Protein AF-A0A660VCR7-F1 (afdb_monomer_lite)

Secondary structure (DSSP, 8-state):
-HHHHHHHHHHHHHHHHHHHHHHHTT--HHHHTTHHHHHHHHHHHHHHHHHHHHHHHHHH-

Foldseek 3Di:
DVLVVVLVVVLVVLLPVVLVVCVVVVHDSVVCNPVNSVVVSVVVSVVSVVVVVVVVVVVVD

pLDDT: mean 76.51, std 6.9, range [51.88, 88.19]

Structure (mmCIF, N/CA/C/O backbone):
data_AF-A0A660VCR7-F1
#
_entry.id   AF-A0A660VCR7-F1
#
loop_
_atom_site.group_PDB
_atom_site.id
_atom_site.type_symbol
_atom_site.label_atom_id
_atom_site.label_alt_id
_atom_site.label_comp_id
_atom_site.label_asym_id
_atom_site.label_entity_id
_atom_site.label_seq_id
_atom_site.pdbx_PDB_ins_code
_atom_site.Cartn_x
_atom_site.Cartn_y
_atom_site.Cartn_z
_atom_site.occupancy
_atom_site.B_iso_or_equiv
_atom_site.auth_seq_id
_atom_site.auth_comp_id
_atom_site.auth_asym_id
_atom_site.auth_atom_id
_atom_site.pdbx_PDB_model_num
ATOM 1 N N . GLY A 1 1 ? -10.436 -6.477 11.696 1.00 67.81 1 GLY A N 1
ATOM 2 C CA . GLY A 1 1 ? -11.391 -6.762 10.607 1.00 67.81 1 GLY A CA 1
ATOM 3 C C . GLY A 1 1 ? -11.434 -5.636 9.592 1.00 67.81 1 GLY A C 1
ATOM 4 O O . GLY A 1 1 ? -10.783 -5.742 8.564 1.00 67.81 1 GLY A O 1
ATOM 5 N N . VAL A 1 2 ? -12.133 -4.539 9.903 1.00 75.12 2 VAL A N 1
ATOM 6 C CA . VAL A 1 2 ? -12.385 -3.412 8.976 1.00 75.12 2 VAL A CA 1
ATOM 7 C C . VAL A 1 2 ? -11.104 -2.777 8.415 1.00 75.12 2 VAL A C 1
ATOM 9 O O . VAL A 1 2 ? -11.015 -2.553 7.215 1.00 75.12 2 VAL A O 1
ATOM 12 N N . ALA A 1 3 ? -10.073 -2.574 9.243 1.00 69.94 3 ALA A N 1
ATOM 13 C CA . ALA A 1 3 ? -8.794 -2.019 8.786 1.00 69.94 3 ALA A CA 1
ATOM 14 C C . ALA A 1 3 ? -8.075 -2.898 7.751 1.00 69.94 3 ALA A C 1
ATOM 16 O O . ALA A 1 3 ? -7.598 -2.391 6.744 1.00 69.94 3 ALA A O 1
ATOM 17 N N . MET A 1 4 ? -8.055 -4.217 7.967 1.00 74.25 4 MET A N 1
ATOM 18 C CA . MET A 1 4 ? -7.496 -5.179 7.009 1.00 74.25 4 MET A CA 1
ATOM 19 C C . MET A 1 4 ? -8.307 -5.203 5.709 1.00 74.25 4 MET A C 1
ATOM 21 O O . MET A 1 4 ? -7.728 -5.213 4.633 1.00 74.25 4 MET A O 1
ATOM 25 N N . PHE A 1 5 ? -9.639 -5.142 5.787 1.00 83.06 5 PHE A N 1
ATOM 26 C CA . PHE A 1 5 ? -10.496 -5.106 4.599 1.00 83.06 5 PHE A CA 1
ATOM 27 C C . PHE A 1 5 ? -10.272 -3.839 3.753 1.00 83.06 5 PHE A C 1
ATOM 29 O O . PHE A 1 5 ? -10.068 -3.935 2.541 1.00 83.06 5 PHE A O 1
ATOM 36 N N . CYS A 1 6 ? -10.233 -2.659 4.384 1.00 76.38 6 CYS A N 1
ATOM 37 C CA . CYS A 1 6 ? -9.927 -1.402 3.694 1.00 76.38 6 CYS A CA 1
ATOM 38 C C . CYS A 1 6 ? -8.492 -1.378 3.150 1.00 76.38 6 CYS A C 1
ATOM 40 O O . CYS A 1 6 ? -8.285 -0.972 2.009 1.00 76.38 6 CYS A O 1
ATOM 42 N N . GLY A 1 7 ? -7.517 -1.849 3.934 1.00 74.69 7 GLY A N 1
ATOM 43 C CA . GLY A 1 7 ? -6.112 -1.912 3.530 1.00 74.69 7 GLY A CA 1
ATOM 44 C C . GLY A 1 7 ? -5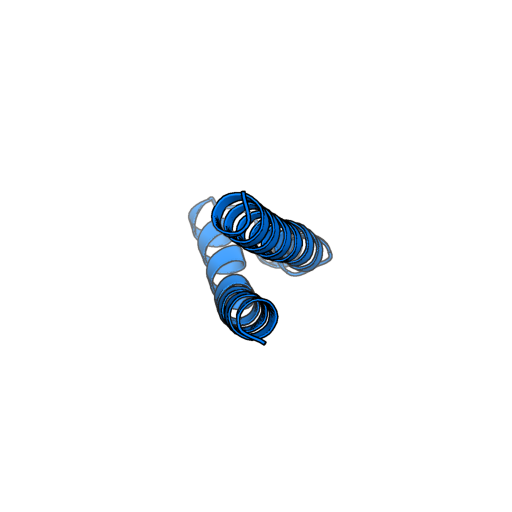.890 -2.811 2.315 1.00 74.69 7 GLY A C 1
ATOM 45 O O . GLY A 1 7 ? -5.258 -2.386 1.355 1.00 74.69 7 GLY A O 1
ATOM 46 N N . VAL A 1 8 ? -6.478 -4.011 2.298 1.00 77.62 8 VAL A N 1
ATOM 47 C CA . VAL A 1 8 ? -6.355 -4.955 1.171 1.00 77.62 8 VAL A CA 1
ATOM 48 C C . VAL A 1 8 ? -7.074 -4.438 -0.081 1.00 77.62 8 VAL A C 1
ATOM 50 O O . VAL A 1 8 ? -6.545 -4.558 -1.185 1.00 77.62 8 VAL A O 1
ATOM 53 N N . SER A 1 9 ? -8.239 -3.803 0.074 1.00 82.75 9 SER A N 1
ATOM 54 C CA . SER A 1 9 ? -8.980 -3.215 -1.054 1.00 82.75 9 SER A CA 1
ATOM 55 C C . SER A 1 9 ? -8.207 -2.061 -1.703 1.00 82.75 9 SER A C 1
ATOM 57 O O . SER A 1 9 ? -8.108 -1.979 -2.928 1.00 82.75 9 SER A O 1
ATOM 59 N N . LEU A 1 10 ? -7.609 -1.188 -0.885 1.00 76.56 10 LEU A N 1
ATOM 60 C CA . LEU A 1 10 ? -6.773 -0.087 -1.363 1.00 76.56 10 LEU A CA 1
ATOM 61 C C . LEU A 1 10 ? -5.442 -0.581 -1.931 1.00 76.56 10 LEU A C 1
ATOM 63 O O . LEU A 1 10 ? -5.001 -0.039 -2.938 1.00 76.56 10 LEU A O 1
ATOM 67 N N . ALA A 1 11 ? -4.849 -1.638 -1.376 1.00 74.94 11 ALA A N 1
ATOM 68 C CA . ALA A 1 11 ? -3.657 -2.274 -1.934 1.00 74.94 11 ALA A CA 1
ATOM 69 C C . ALA A 1 11 ? -3.909 -2.841 -3.343 1.00 74.94 11 ALA A C 1
ATOM 71 O O . ALA A 1 11 ? -3.099 -2.635 -4.249 1.00 74.94 11 ALA A O 1
ATOM 72 N N . ALA A 1 12 ? -5.058 -3.490 -3.562 1.00 77.38 12 ALA A N 1
ATOM 73 C CA . ALA A 1 12 ? -5.449 -3.999 -4.878 1.00 77.38 12 ALA A CA 1
ATOM 74 C C . ALA A 1 12 ? -5.642 -2.867 -5.907 1.00 77.38 12 ALA A C 1
ATOM 76 O O . ALA A 1 12 ? -5.187 -2.968 -7.047 1.00 77.38 12 ALA A O 1
ATOM 77 N N . LEU A 1 13 ? -6.264 -1.759 -5.494 1.00 79.38 13 LEU A N 1
ATOM 78 C CA . LEU A 1 13 ? -6.429 -0.559 -6.323 1.00 79.38 13 LEU A CA 1
ATOM 79 C C . LEU A 1 13 ? -5.085 0.124 -6.617 1.00 79.38 13 LEU A C 1
ATOM 81 O O . LEU A 1 13 ? -4.806 0.500 -7.754 1.00 79.38 13 LEU A O 1
ATOM 85 N N . SER A 1 14 ? -4.229 0.230 -5.606 1.00 76.50 14 SER A N 1
ATOM 86 C CA . SER A 1 14 ? -2.891 0.821 -5.660 1.00 76.50 14 SER A CA 1
ATOM 87 C C . SER A 1 14 ? -1.981 0.124 -6.681 1.00 76.50 14 SER A C 1
ATOM 89 O O . SER A 1 14 ? -1.274 0.793 -7.436 1.00 76.50 14 SER A O 1
ATOM 91 N N . GLY A 1 15 ? -2.100 -1.202 -6.822 1.00 70.88 15 GLY A N 1
ATOM 92 C CA . GLY A 1 15 ? -1.375 -1.988 -7.827 1.00 70.88 15 GLY A CA 1
ATOM 93 C C . GLY A 1 15 ? -1.664 -1.609 -9.287 1.00 70.88 15 GLY A C 1
ATOM 94 O O . GLY A 1 15 ? -0.857 -1.913 -10.160 1.00 70.88 15 GLY A O 1
ATOM 95 N N . THR A 1 16 ? -2.772 -0.912 -9.566 1.00 74.81 16 THR A N 1
ATOM 96 C CA . THR A 1 16 ? -3.110 -0.406 -10.913 1.00 74.81 16 THR A CA 1
ATOM 97 C C . THR A 1 16 ? -3.060 1.120 -10.992 1.00 74.81 16 THR A C 1
ATOM 99 O O . THR A 1 16 ? -2.580 1.671 -11.982 1.00 74.81 16 THR A O 1
ATOM 102 N N . LEU A 1 17 ? -3.491 1.818 -9.937 1.00 76.75 17 LEU A N 1
ATOM 103 C CA . LEU A 1 17 ? -3.524 3.278 -9.875 1.00 76.75 17 LEU A CA 1
ATOM 104 C C . LEU A 1 17 ? -2.130 3.901 -9.794 1.00 76.75 17 LEU A C 1
ATOM 106 O O . LEU A 1 17 ? -1.902 4.902 -10.467 1.00 76.75 17 LEU A O 1
ATOM 110 N N . ILE A 1 18 ? -1.195 3.325 -9.028 1.00 75.31 18 ILE A N 1
ATOM 111 C CA . ILE A 1 18 ? 0.186 3.831 -8.948 1.00 75.31 18 ILE A CA 1
ATOM 112 C C . ILE A 1 18 ? 0.885 3.758 -10.313 1.00 75.31 18 ILE A C 1
ATOM 114 O O . ILE A 1 18 ? 1.360 4.797 -10.775 1.00 75.31 18 ILE A O 1
ATOM 118 N N . PRO A 1 19 ? 0.944 2.602 -11.007 1.00 71.50 19 PRO A N 1
ATOM 119 C CA . PRO A 1 19 ? 1.599 2.542 -12.312 1.00 71.50 19 PRO A CA 1
ATOM 120 C C . PRO A 1 19 ? 0.887 3.402 -13.365 1.00 71.50 19 PRO A C 1
ATOM 122 O O . PRO A 1 19 ? 1.559 4.027 -14.186 1.00 71.50 19 PRO A O 1
ATOM 125 N N . LEU A 1 20 ? -0.447 3.519 -13.312 1.00 75.94 20 LEU A N 1
ATOM 126 C CA . LEU A 1 20 ? -1.203 4.405 -14.203 1.00 75.94 20 LEU A CA 1
ATOM 127 C C . LEU A 1 20 ? -0.918 5.894 -13.926 1.00 75.94 20 LEU A C 1
ATOM 129 O O . LEU A 1 20 ? -0.776 6.677 -14.866 1.00 75.94 20 LEU A O 1
ATOM 133 N N . ALA A 1 21 ? -0.794 6.291 -12.657 1.00 74.62 21 ALA A N 1
ATOM 134 C CA . ALA A 1 21 ? -0.413 7.646 -12.262 1.00 74.62 21 ALA A CA 1
ATOM 135 C C . ALA A 1 21 ? 1.04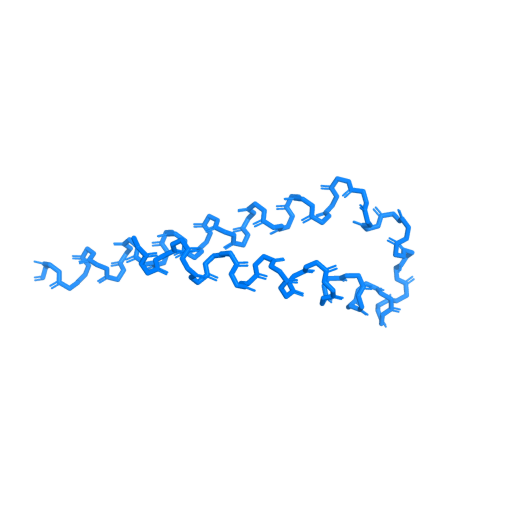0 7.968 -12.652 1.00 74.62 21 ALA A C 1
ATOM 137 O O . ALA A 1 21 ? 1.294 9.036 -13.206 1.00 74.62 21 ALA A O 1
ATOM 138 N N . CYS A 1 22 ? 1.980 7.037 -12.457 1.00 71.69 22 CYS A N 1
ATOM 139 C CA . CYS A 1 22 ? 3.360 7.173 -12.935 1.00 71.69 22 CYS A CA 1
ATOM 140 C C . CYS A 1 22 ? 3.419 7.339 -14.459 1.00 71.69 22 CYS A C 1
ATOM 142 O O . CYS A 1 22 ? 4.092 8.251 -14.940 1.00 71.69 22 CYS A O 1
ATOM 144 N N . TRP A 1 23 ? 2.647 6.546 -15.209 1.00 70.06 23 TRP A N 1
ATOM 145 C CA . TRP A 1 23 ? 2.548 6.675 -16.665 1.00 70.06 23 TRP A CA 1
ATOM 146 C C . TRP A 1 23 ? 2.010 8.052 -17.088 1.00 70.06 23 TRP A C 1
ATOM 148 O O . TRP A 1 23 ? 2.553 8.687 -17.994 1.00 70.06 23 TRP A O 1
ATOM 158 N N . ARG A 1 24 ? 0.997 8.578 -16.382 1.00 75.81 24 ARG A N 1
ATOM 159 C CA . ARG A 1 24 ? 0.474 9.942 -16.601 1.00 75.81 24 ARG A CA 1
ATOM 160 C C . ARG A 1 24 ? 1.494 11.037 -16.280 1.00 75.81 24 ARG A C 1
ATOM 162 O O . ARG A 1 24 ? 1.477 12.078 -16.933 1.00 75.81 24 ARG A O 1
ATOM 169 N N . LEU A 1 25 ? 2.384 10.803 -15.319 1.00 77.19 25 LEU A N 1
ATOM 170 C CA . LEU A 1 25 ? 3.462 11.718 -14.935 1.00 77.19 25 LEU A CA 1
ATOM 171 C C . LEU A 1 25 ? 4.727 11.576 -15.807 1.00 77.19 25 LEU A C 1
ATOM 173 O O . LEU A 1 25 ? 5.731 12.218 -15.509 1.00 77.19 25 LEU A O 1
ATOM 177 N N . LYS A 1 26 ? 4.685 10.776 -16.889 1.00 70.31 26 LYS A N 1
ATOM 178 C CA . LYS A 1 26 ? 5.832 10.437 -17.761 1.00 70.31 26 LYS A CA 1
ATOM 179 C C . LYS A 1 26 ? 6.986 9.722 -17.040 1.00 70.31 26 LYS A C 1
ATOM 181 O O . LYS A 1 26 ? 8.098 9.687 -17.561 1.00 70.31 26 LYS A O 1
ATOM 186 N N . PHE A 1 27 ? 6.734 9.144 -15.867 1.00 69.50 27 PHE A N 1
ATOM 187 C CA . PHE A 1 27 ? 7.683 8.256 -15.204 1.00 69.50 27 PHE A CA 1
ATOM 188 C C . PHE A 1 27 ? 7.581 6.859 -15.802 1.00 69.50 27 PHE A C 1
ATOM 190 O O . PHE A 1 27 ? 6.479 6.365 -16.046 1.00 69.50 27 PHE A O 1
ATOM 197 N N . ASP A 1 28 ? 8.728 6.217 -16.010 1.00 72.38 28 ASP A N 1
ATOM 198 C CA . ASP A 1 28 ? 8.787 4.872 -16.568 1.00 72.38 28 ASP A CA 1
ATOM 199 C C . ASP A 1 28 ? 8.093 3.869 -15.627 1.00 72.38 28 ASP A C 1
ATOM 201 O O . ASP A 1 28 ? 8.578 3.613 -14.516 1.00 72.38 28 ASP A O 1
ATOM 205 N N . PRO A 1 29 ? 6.960 3.270 -16.038 1.00 64.75 29 PRO A N 1
ATOM 206 C CA . PRO A 1 29 ? 6.207 2.353 -15.188 1.00 64.75 29 PRO A CA 1
ATOM 207 C C . PRO A 1 29 ? 7.005 1.083 -14.871 1.00 64.75 29 PRO A C 1
ATOM 209 O O . PRO A 1 29 ? 6.763 0.464 -13.841 1.00 64.75 29 PRO A O 1
ATOM 212 N N . ALA A 1 30 ? 8.000 0.729 -15.694 1.00 69.44 30 ALA A N 1
ATOM 213 C CA . ALA A 1 30 ? 8.922 -0.377 -15.433 1.00 69.44 30 ALA A CA 1
ATOM 214 C C . ALA A 1 30 ? 9.819 -0.137 -14.202 1.00 69.44 30 ALA A C 1
ATOM 216 O O . ALA A 1 30 ? 10.184 -1.090 -13.517 1.00 69.44 30 ALA A O 1
ATOM 217 N N . ILE A 1 31 ? 10.133 1.125 -13.885 1.00 64.25 31 ILE A N 1
ATOM 218 C CA . ILE A 1 31 ? 10.907 1.510 -12.693 1.00 64.25 31 ILE A CA 1
ATOM 219 C C . ILE A 1 31 ? 9.984 1.550 -11.466 1.00 64.25 31 ILE A C 1
ATOM 221 O O . ILE A 1 31 ? 10.363 1.113 -10.378 1.00 64.25 31 ILE A O 1
ATOM 225 N N . ALA A 1 32 ? 8.746 2.022 -11.649 1.00 63.34 32 ALA A N 1
ATOM 226 C CA . ALA A 1 32 ? 7.739 2.072 -10.591 1.00 63.34 32 ALA A CA 1
ATOM 227 C C . ALA A 1 32 ? 7.257 0.671 -10.171 1.00 63.34 32 ALA A C 1
ATOM 229 O O . ALA A 1 32 ? 7.048 0.430 -8.986 1.00 63.34 32 ALA A O 1
ATOM 230 N N . ALA A 1 33 ? 7.140 -0.266 -11.116 1.00 67.25 33 ALA A N 1
ATOM 231 C CA . ALA A 1 33 ? 6.665 -1.629 -10.875 1.00 67.25 33 ALA A CA 1
ATOM 232 C C . ALA A 1 33 ? 7.571 -2.487 -9.972 1.00 67.25 33 ALA A C 1
ATOM 234 O O . ALA A 1 33 ? 7.148 -3.551 -9.524 1.00 67.25 33 ALA A O 1
ATOM 235 N N . GLY A 1 34 ? 8.798 -2.032 -9.700 1.00 72.81 34 GLY A N 1
ATOM 236 C CA . GLY A 1 34 ? 9.731 -2.671 -8.774 1.00 72.81 34 GLY A CA 1
ATOM 237 C C . GLY A 1 34 ? 9.493 -2.281 -7.300 1.00 72.81 34 GLY A C 1
ATOM 238 O O . GLY A 1 34 ? 8.346 -2.135 -6.875 1.00 72.81 34 GLY A O 1
ATOM 239 N N . PRO A 1 35 ? 10.551 -2.073 -6.488 1.00 73.25 35 PRO A N 1
ATOM 240 C CA . PRO A 1 35 ? 10.445 -1.833 -5.038 1.00 73.25 35 PRO A CA 1
ATOM 241 C C . PRO A 1 35 ? 9.629 -0.579 -4.652 1.00 73.25 35 PRO A C 1
ATOM 243 O O . PRO A 1 35 ? 9.280 -0.380 -3.486 1.00 73.25 35 PRO A O 1
ATOM 246 N N . PHE A 1 36 ? 9.296 0.274 -5.621 1.00 76.19 36 PHE A N 1
ATOM 247 C CA . PHE A 1 36 ? 8.538 1.503 -5.425 1.00 76.19 36 PHE A CA 1
ATOM 248 C C . PHE A 1 36 ? 7.037 1.260 -5.176 1.00 76.19 36 PHE A C 1
ATOM 250 O O . PHE A 1 36 ? 6.479 1.835 -4.244 1.00 76.19 36 PHE A O 1
ATOM 257 N N . ILE A 1 37 ? 6.375 0.365 -5.925 1.00 75.44 37 ILE A N 1
ATOM 258 C CA . ILE A 1 37 ? 4.963 0.023 -5.652 1.00 75.44 37 ILE A CA 1
ATOM 259 C C . ILE A 1 37 ? 4.817 -0.611 -4.268 1.00 75.44 37 ILE A C 1
ATOM 261 O O . ILE A 1 37 ? 3.908 -0.254 -3.522 1.00 75.44 37 ILE A O 1
ATOM 265 N N . THR A 1 38 ? 5.715 -1.525 -3.896 1.00 80.88 38 THR A N 1
ATOM 266 C CA . THR A 1 38 ? 5.663 -2.195 -2.590 1.00 80.88 38 THR A CA 1
ATOM 267 C C . THR A 1 38 ? 5.878 -1.227 -1.430 1.00 80.88 38 THR A C 1
ATOM 269 O O . THR A 1 38 ? 5.159 -1.319 -0.443 1.00 80.88 38 THR A O 1
ATOM 272 N N . THR A 1 39 ? 6.789 -0.257 -1.561 1.00 84.88 39 THR A N 1
ATOM 273 C CA . THR A 1 39 ? 7.024 0.762 -0.518 1.00 84.88 39 THR A CA 1
ATOM 274 C C . THR A 1 39 ? 5.865 1.747 -0.399 1.00 84.88 39 THR A C 1
ATOM 276 O O . THR A 1 39 ? 5.434 2.054 0.712 1.00 84.88 39 THR A O 1
ATOM 279 N N . LEU A 1 40 ? 5.298 2.200 -1.521 1.00 81.12 40 L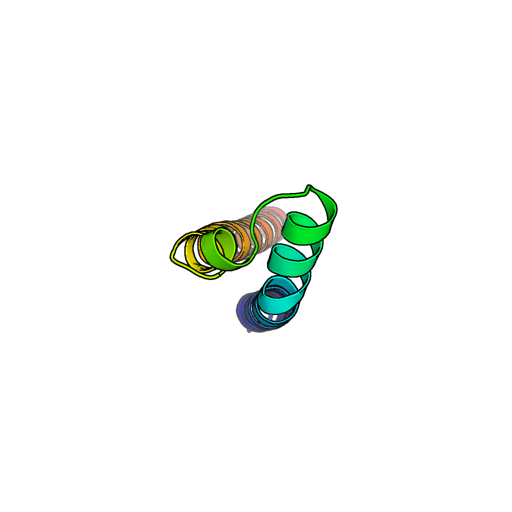EU A N 1
ATOM 280 C CA . LEU A 1 40 ? 4.088 3.023 -1.500 1.00 81.12 40 LEU A CA 1
ATOM 281 C C . LEU A 1 40 ? 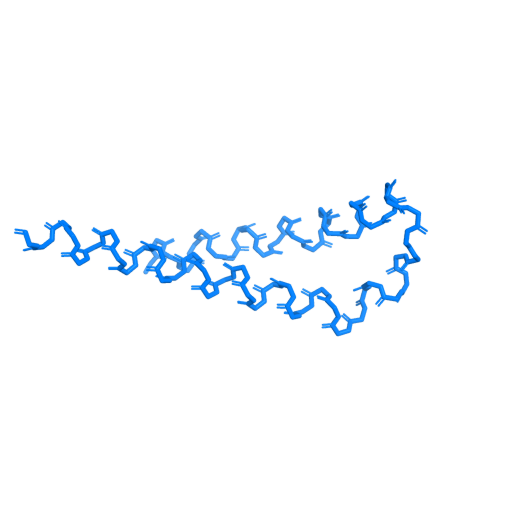2.907 2.273 -0.887 1.00 81.12 40 LEU A C 1
ATOM 283 O O . LEU A 1 40 ? 2.156 2.852 -0.100 1.00 81.12 40 LEU A O 1
ATOM 287 N N . ASN A 1 41 ? 2.746 0.992 -1.214 1.00 79.25 41 ASN A N 1
ATOM 288 C CA . ASN A 1 41 ? 1.699 0.169 -0.628 1.00 79.25 41 ASN A CA 1
ATOM 289 C C . ASN A 1 41 ? 1.886 0.013 0.890 1.00 79.25 41 ASN A C 1
ATOM 291 O O . ASN A 1 41 ? 0.918 0.169 1.632 1.00 79.25 41 ASN A O 1
ATOM 295 N N . ASP A 1 42 ? 3.121 -0.196 1.356 1.00 84.25 42 ASP A N 1
ATOM 296 C CA . ASP A 1 42 ? 3.447 -0.263 2.785 1.00 84.25 42 ASP A CA 1
ATOM 297 C C . ASP A 1 42 ? 3.073 1.032 3.513 1.00 84.25 42 ASP A C 1
ATOM 299 O O . ASP A 1 42 ? 2.334 1.003 4.498 1.00 84.25 42 ASP A O 1
ATOM 303 N N . VAL A 1 43 ? 3.500 2.187 2.987 1.00 84.12 43 VAL A N 1
ATOM 304 C CA . VAL A 1 43 ? 3.176 3.504 3.563 1.00 84.12 43 VAL A CA 1
ATOM 305 C C . VAL A 1 43 ? 1.664 3.738 3.587 1.00 84.12 43 VAL A C 1
ATOM 307 O O . VAL A 1 43 ? 1.119 4.204 4.591 1.00 84.12 43 VAL A O 1
ATOM 310 N N . THR A 1 44 ? 0.963 3.385 2.508 1.00 81.25 44 THR A N 1
ATOM 311 C CA . THR A 1 44 ? -0.492 3.563 2.408 1.00 81.25 44 THR A CA 1
ATOM 312 C C . THR A 1 44 ? -1.223 2.684 3.425 1.00 81.25 44 THR A C 1
ATOM 314 O O . THR A 1 44 ? -2.098 3.169 4.145 1.00 81.25 44 THR A O 1
ATOM 317 N N . CYS A 1 45 ? -0.830 1.414 3.549 1.00 78.44 45 CYS A N 1
ATOM 318 C CA . CYS A 1 45 ? -1.423 0.473 4.496 1.00 78.44 45 CYS A CA 1
ATOM 319 C C . CYS A 1 45 ? -1.168 0.893 5.955 1.00 78.44 45 CYS A C 1
ATOM 321 O O . CYS A 1 45 ? -2.106 0.912 6.758 1.00 78.44 45 CYS A O 1
ATOM 323 N N . LEU A 1 46 ? 0.057 1.331 6.287 1.00 85.44 46 LEU A N 1
ATOM 324 C CA . LEU A 1 46 ? 0.389 1.872 7.612 1.00 85.44 46 LEU A CA 1
ATOM 325 C C . LEU A 1 46 ? -0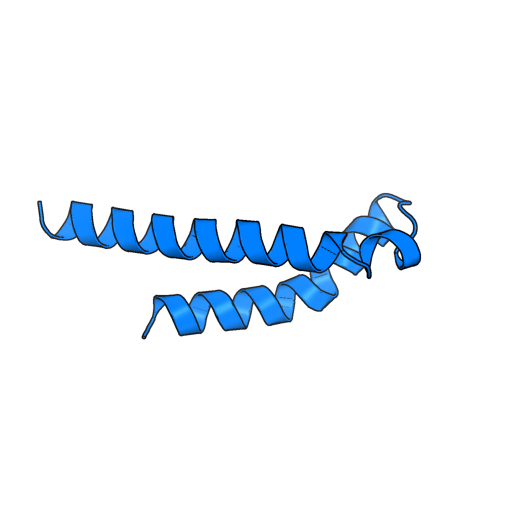.443 3.115 7.944 1.00 85.44 46 LEU A C 1
ATOM 327 O O . LEU A 1 46 ? -0.940 3.246 9.063 1.00 85.44 46 LEU A O 1
ATOM 331 N N . THR A 1 47 ? -0.622 4.010 6.971 1.00 82.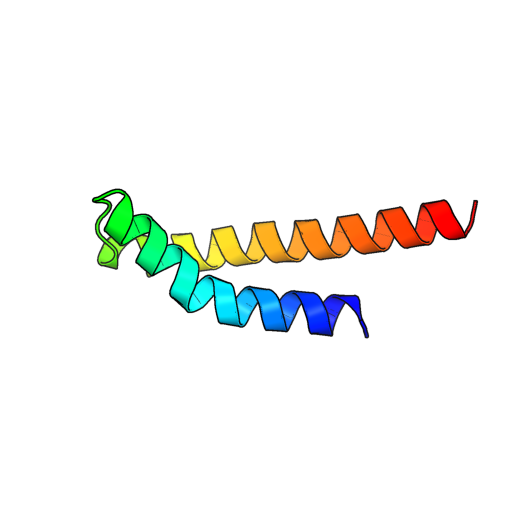62 47 THR A N 1
ATOM 332 C CA . THR A 1 47 ? -1.407 5.240 7.146 1.00 82.62 47 THR A CA 1
ATOM 333 C C . THR A 1 47 ? -2.869 4.917 7.442 1.00 82.62 47 THR A C 1
ATOM 335 O O . THR A 1 47 ? -3.446 5.479 8.370 1.00 82.62 47 THR A O 1
ATOM 338 N N . ILE A 1 48 ? -3.466 3.968 6.713 1.00 81.81 48 ILE A N 1
ATOM 339 C CA . ILE A 1 48 ? -4.844 3.511 6.954 1.00 81.81 48 ILE A CA 1
ATOM 340 C C . ILE A 1 48 ? -4.963 2.862 8.336 1.00 81.81 48 ILE A C 1
ATOM 342 O O . ILE A 1 48 ? -5.907 3.151 9.073 1.00 81.81 48 ILE A O 1
ATOM 346 N N . TYR A 1 49 ? -4.002 2.015 8.711 1.00 84.19 49 TYR A N 1
ATOM 347 C CA . TYR A 1 49 ? -3.983 1.368 10.020 1.00 84.19 49 TYR A CA 1
ATOM 348 C C . TYR A 1 49 ? -3.936 2.395 11.159 1.00 84.19 49 TYR A C 1
ATOM 350 O O . TYR A 1 49 ? -4.777 2.358 12.058 1.00 84.19 49 TYR A O 1
ATOM 358 N N . LEU A 1 50 ? -3.006 3.351 11.089 1.00 85.62 50 LEU A N 1
ATOM 359 C CA . LEU A 1 50 ? -2.857 4.421 12.077 1.00 85.62 50 LEU A CA 1
ATOM 360 C C . LEU A 1 50 ? -4.064 5.364 12.105 1.00 85.62 50 LEU A C 1
ATOM 362 O O . LEU A 1 50 ? -4.484 5.773 13.186 1.00 85.62 50 LEU A O 1
ATOM 366 N N . ALA A 1 51 ? -4.657 5.681 10.953 1.00 83.69 51 ALA A N 1
ATOM 367 C CA . ALA A 1 51 ? -5.859 6.509 10.878 1.00 83.69 51 ALA A CA 1
ATOM 368 C C . ALA A 1 51 ? -7.045 5.837 11.584 1.00 83.69 51 ALA A C 1
ATOM 370 O O . ALA A 1 51 ? -7.733 6.470 12.385 1.00 83.69 51 ALA A O 1
ATOM 371 N N . ILE A 1 52 ? -7.251 4.539 11.347 1.00 83.00 52 ILE A N 1
ATOM 372 C CA . ILE A 1 52 ? -8.314 3.769 12.002 1.00 83.00 52 ILE A CA 1
ATOM 373 C C . ILE A 1 52 ? -8.024 3.606 13.496 1.00 83.00 52 ILE A C 1
ATOM 375 O O . ILE A 1 52 ? -8.937 3.762 14.303 1.00 83.00 52 ILE A O 1
ATOM 379 N N . ALA A 1 53 ? -6.770 3.352 13.879 1.00 86.38 53 ALA A N 1
ATOM 380 C CA . ALA A 1 53 ? -6.366 3.284 15.281 1.00 86.38 53 ALA A CA 1
ATOM 381 C C . ALA A 1 53 ? -6.617 4.616 16.005 1.00 86.38 53 ALA A C 1
ATOM 383 O O . ALA A 1 53 ? -7.169 4.618 17.100 1.00 86.38 53 ALA A O 1
ATOM 384 N N . THR A 1 54 ? -6.293 5.744 15.369 1.00 88.19 54 THR A N 1
ATOM 385 C CA . THR A 1 54 ? -6.523 7.090 15.914 1.00 88.19 54 THR A CA 1
ATOM 386 C C . THR A 1 54 ? -8.015 7.396 16.043 1.00 88.19 54 THR A C 1
ATOM 388 O O . THR A 1 54 ? -8.441 7.923 17.066 1.00 88.19 54 THR A O 1
ATOM 391 N N . LEU A 1 55 ? -8.826 7.041 15.040 1.00 85.06 55 LEU A N 1
ATOM 392 C CA . LEU A 1 55 ? -10.284 7.192 15.096 1.00 85.06 55 LEU A CA 1
ATOM 393 C C . LEU A 1 55 ? -10.907 6.342 16.206 1.00 85.06 55 LEU A C 1
ATOM 395 O O . LEU A 1 55 ? -11.775 6.831 16.922 1.00 85.06 55 LEU A O 1
ATOM 399 N N . LEU A 1 56 ? -10.449 5.099 16.373 1.00 84.81 56 LEU A N 1
ATOM 400 C CA . LEU A 1 56 ? -10.884 4.235 17.470 1.00 84.81 56 LEU A CA 1
ATOM 401 C C . LEU A 1 56 ? -10.487 4.804 18.828 1.00 84.81 56 LEU A C 1
ATOM 403 O O . LEU A 1 56 ? -11.318 4.837 19.727 1.00 84.81 56 LEU A O 1
ATOM 407 N N . LEU A 1 57 ? -9.245 5.277 18.966 1.00 86.75 57 LEU A N 1
ATOM 408 C CA . LEU A 1 57 ? -8.766 5.872 20.209 1.00 86.75 57 LEU A CA 1
ATOM 409 C C . LEU A 1 57 ? -9.603 7.103 20.573 1.00 86.75 57 LEU A C 1
ATOM 411 O O . LEU A 1 57 ? -10.052 7.211 21.703 1.00 86.75 57 LEU A O 1
ATOM 415 N N . LYS A 1 58 ? -9.877 7.977 19.597 1.00 80.69 58 LYS A N 1
ATOM 416 C CA . LYS A 1 58 ? -10.689 9.189 19.770 1.00 80.69 58 LYS A CA 1
ATOM 417 C C . LYS A 1 58 ? -12.181 8.907 19.990 1.00 80.69 58 LYS A C 1
ATOM 419 O O . LYS A 1 58 ? -12.880 9.769 20.493 1.00 80.69 58 LYS A O 1
ATOM 424 N N . GLY A 1 59 ? -12.686 7.754 19.555 1.00 75.31 59 GLY A N 1
ATOM 425 C CA . GLY A 1 59 ? -14.045 7.308 19.874 1.00 75.31 59 GLY A CA 1
ATOM 426 C C . GLY A 1 59 ? -14.156 6.648 21.251 1.00 75.31 59 GLY A C 1
ATOM 427 O O . GLY A 1 59 ? -15.267 6.422 21.723 1.00 75.31 59 GLY A O 1
ATOM 428 N N . LEU A 1 60 ? -13.018 6.307 21.864 1.00 67.81 60 LEU A N 1
ATOM 429 C CA . LEU A 1 60 ? -12.928 5.721 23.198 1.00 67.81 60 LEU A CA 1
ATOM 430 C C . LEU A 1 60 ? -12.694 6.785 24.290 1.00 67.81 60 LEU A C 1
ATOM 432 O O . LEU A 1 60 ? -13.062 6.539 25.437 1.00 67.81 60 LEU A O 1
ATOM 436 N N . THR A 1 61 ? -12.085 7.929 23.947 1.00 51.88 61 THR A N 1
ATOM 437 C CA . THR A 1 61 ? -11.978 9.137 24.793 1.00 51.88 61 THR A CA 1
ATOM 438 C C . THR A 1 61 ? -13.179 10.060 24.661 1.00 51.88 61 THR A C 1
ATOM 440 O O . THR A 1 61 ? -13.538 10.662 25.696 1.00 51.88 61 THR A O 1
#

Sequence (61 aa):
GVAMFCGVSLAALSGTLIPLACWRLKFDPAIAAGPFITTLNDVTCLTIYLAIATLLLKGLT

Radius of gyration: 14.17 Å; chains: 1; bounding box: 25×18×43 Å